Protein AF-A0A964ZP79-F1 (afdb_monomer_lite)

pLDDT: mean 91.1, std 4.76, range [65.12, 96.44]

Radius of gyration: 16.39 Å; chains: 1; bounding box: 27×34×45 Å

Structure (mmCIF, N/CA/C/O backbone):
data_AF-A0A964ZP79-F1
#
_entry.id   AF-A0A964ZP79-F1
#
loop_
_atom_site.group_PDB
_atom_site.id
_atom_site.type_symbol
_atom_site.label_atom_id
_atom_site.label_alt_id
_atom_site.label_comp_id
_atom_site.label_asym_id
_atom_s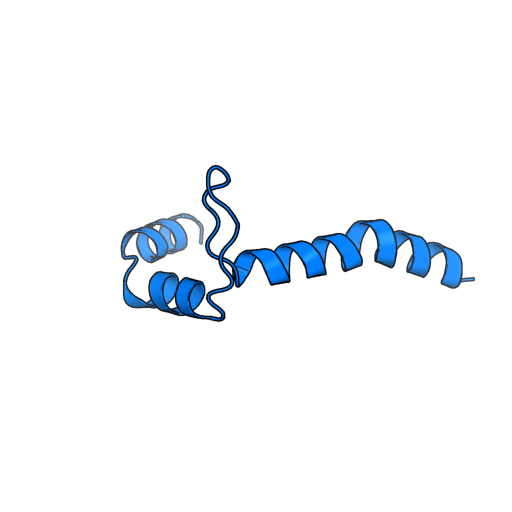ite.label_entity_id
_atom_site.label_seq_id
_atom_site.pdbx_PDB_ins_code
_atom_site.Cartn_x
_atom_site.Cartn_y
_atom_site.Cartn_z
_atom_site.occupancy
_atom_site.B_iso_or_equiv
_atom_site.auth_seq_id
_atom_site.auth_comp_id
_atom_site.auth_asym_id
_atom_site.auth_atom_id
_atom_site.pdbx_PDB_model_num
ATOM 1 N N . MET A 1 1 ? 11.781 3.772 -30.248 1.00 65.12 1 MET A N 1
ATOM 2 C CA . MET A 1 1 ? 12.743 4.422 -29.327 1.00 65.12 1 MET A CA 1
ATOM 3 C C . MET A 1 1 ? 12.316 4.369 -27.852 1.00 65.12 1 MET A C 1
ATOM 5 O O . MET A 1 1 ? 13.197 4.316 -27.015 1.00 65.12 1 MET A O 1
ATOM 9 N N . GLY A 1 2 ? 11.018 4.326 -27.499 1.00 87.88 2 GLY A N 1
ATOM 10 C CA . GLY A 1 2 ? 10.577 4.288 -26.085 1.00 87.88 2 GLY A CA 1
ATOM 11 C C . GLY A 1 2 ? 10.483 2.906 -25.412 1.00 87.88 2 GLY A C 1
ATOM 12 O O . GLY A 1 2 ? 10.407 2.829 -24.192 1.00 87.88 2 GLY A O 1
ATOM 13 N N . LEU A 1 3 ? 10.511 1.811 -26.181 1.00 92.38 3 LEU A N 1
ATOM 14 C CA . LEU A 1 3 ? 10.363 0.440 -25.663 1.00 92.38 3 LEU A CA 1
ATOM 15 C C . LEU A 1 3 ? 11.384 0.057 -24.568 1.00 92.38 3 LEU A C 1
ATOM 17 O O . LEU A 1 3 ? 10.958 -0.504 -23.561 1.00 92.38 3 LEU A O 1
ATOM 21 N N . PRO A 1 4 ? 12.690 0.383 -24.689 1.00 92.81 4 PRO A N 1
ATOM 22 C CA . PRO A 1 4 ? 13.659 0.072 -23.635 1.00 92.81 4 PRO A CA 1
ATOM 23 C C . PRO A 1 4 ? 13.368 0.801 -22.317 1.00 92.81 4 PRO A C 1
ATOM 25 O O . PRO A 1 4 ? 13.452 0.203 -21.248 1.00 92.81 4 PRO A O 1
ATOM 28 N N . ALA A 1 5 ? 12.967 2.074 -22.387 1.00 93.81 5 ALA A N 1
ATOM 29 C CA . ALA A 1 5 ? 12.612 2.857 -21.205 1.00 93.81 5 ALA A CA 1
ATOM 30 C C . ALA A 1 5 ? 11.338 2.319 -20.533 1.00 93.81 5 ALA A C 1
ATOM 32 O O . ALA A 1 5 ? 11.293 2.196 -19.310 1.00 93.81 5 ALA A O 1
ATOM 33 N N . ALA A 1 6 ? 10.335 1.934 -21.329 1.00 94.69 6 ALA A N 1
ATOM 34 C CA . ALA A 1 6 ? 9.108 1.324 -20.823 1.00 94.69 6 ALA A CA 1
ATOM 35 C C . ALA A 1 6 ? 9.384 -0.007 -20.106 1.00 94.69 6 ALA A C 1
ATOM 37 O O . ALA A 1 6 ? 8.862 -0.228 -19.019 1.00 94.69 6 ALA A O 1
ATOM 38 N N . LEU A 1 7 ? 10.255 -0.858 -20.660 1.00 96.19 7 LEU A N 1
ATOM 39 C CA . LEU A 1 7 ? 10.659 -2.121 -20.032 1.00 96.19 7 LEU A CA 1
ATOM 40 C C . LEU A 1 7 ? 11.320 -1.905 -18.668 1.00 96.19 7 LEU A C 1
ATOM 42 O O . LEU A 1 7 ? 10.932 -2.545 -17.690 1.00 96.19 7 LEU A O 1
ATOM 46 N N . ILE A 1 8 ? 12.281 -0.982 -18.588 1.00 96.06 8 ILE A N 1
ATOM 47 C CA . ILE A 1 8 ? 12.961 -0.656 -17.328 1.00 96.06 8 ILE A CA 1
ATOM 48 C C . ILE A 1 8 ? 11.948 -0.119 -16.308 1.00 96.06 8 ILE A C 1
ATOM 50 O O . ILE A 1 8 ? 11.908 -0.593 -15.174 1.00 96.06 8 ILE A O 1
ATOM 54 N N . PHE A 1 9 ? 11.078 0.808 -16.710 1.00 95.94 9 PHE A N 1
ATOM 55 C CA . PHE A 1 9 ? 10.026 1.324 -15.835 1.00 95.94 9 PHE A CA 1
ATOM 56 C C . PHE A 1 9 ? 9.090 0.212 -15.337 1.00 95.94 9 PHE A C 1
ATOM 58 O O . PHE A 1 9 ? 8.771 0.144 -14.149 1.00 95.94 9 PHE A O 1
ATOM 65 N N . SER A 1 10 ? 8.672 -0.700 -16.213 1.00 95.69 10 SER A N 1
ATOM 66 C CA . SER A 1 10 ? 7.785 -1.792 -15.825 1.00 95.69 10 SER A CA 1
ATOM 67 C C . SER A 1 10 ? 8.431 -2.729 -14.805 1.00 95.69 10 SER A C 1
ATOM 69 O O . SER A 1 10 ? 7.800 -3.063 -13.805 1.00 95.69 10 SER A O 1
ATOM 71 N N . VAL A 1 11 ? 9.688 -3.120 -15.020 1.00 96.44 11 VAL A N 1
ATOM 72 C CA . VAL A 1 11 ? 10.393 -4.069 -14.144 1.00 96.44 11 VAL A CA 1
ATOM 73 C C . VAL A 1 11 ? 10.722 -3.455 -12.788 1.00 96.44 11 VAL A C 1
ATOM 75 O O . VAL A 1 11 ? 10.470 -4.074 -11.757 1.00 96.44 11 VAL A O 1
ATOM 78 N N . PHE A 1 12 ? 11.258 -2.236 -12.777 1.00 95.81 12 PHE A N 1
ATOM 79 C CA . PHE A 1 12 ? 11.780 -1.630 -11.552 1.00 95.81 12 PHE A CA 1
ATOM 80 C C . PHE A 1 12 ? 10.770 -0.761 -10.805 1.00 95.81 12 PHE A C 1
ATOM 82 O O . PHE A 1 12 ? 10.994 -0.449 -9.640 1.00 95.81 12 PHE A O 1
ATOM 89 N N . TYR A 1 13 ? 9.666 -0.375 -11.445 1.00 95.06 13 TYR A N 1
ATOM 90 C CA . TYR A 1 13 ? 8.660 0.505 -10.852 1.00 95.06 13 TYR A CA 1
ATOM 91 C C . TYR A 1 13 ? 7.283 -0.150 -10.818 1.00 95.06 13 TYR A C 1
ATOM 93 O O . TYR A 1 13 ? 6.699 -0.318 -9.750 1.00 95.06 13 TYR A O 1
ATOM 101 N N . PHE A 1 14 ? 6.764 -0.568 -11.973 1.00 96.25 14 PHE A N 1
ATOM 102 C CA . PHE A 1 14 ? 5.376 -1.025 -12.068 1.00 96.25 14 PHE A CA 1
ATOM 103 C C . PHE A 1 14 ? 5.135 -2.374 -11.377 1.00 96.25 14 PHE A C 1
ATOM 105 O O . PHE A 1 14 ? 4.171 -2.527 -10.630 1.00 96.25 14 PHE A O 1
ATOM 112 N N . ILE A 1 15 ? 6.029 -3.344 -11.573 1.00 95.69 15 ILE A N 1
ATOM 113 C CA . ILE A 1 15 ? 5.959 -4.650 -10.908 1.00 95.69 15 ILE A CA 1
ATOM 114 C C . ILE A 1 15 ? 6.044 -4.519 -9.377 1.00 95.69 15 ILE A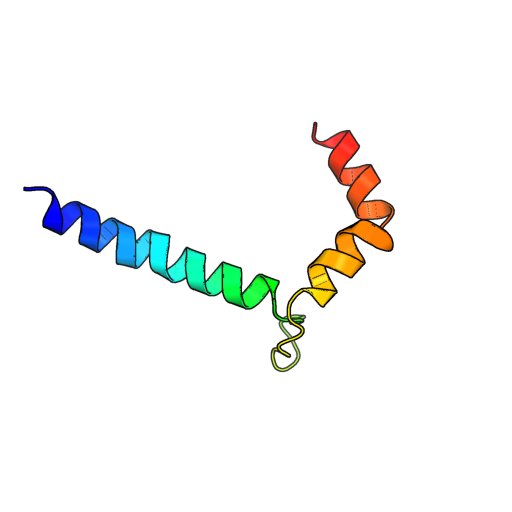 C 1
ATOM 116 O O . ILE A 1 15 ? 5.138 -5.021 -8.703 1.00 95.69 15 ILE A O 1
ATOM 120 N N . PRO A 1 16 ? 7.052 -3.843 -8.784 1.00 95.06 16 PRO A N 1
ATOM 121 C CA . PRO A 1 16 ? 7.090 -3.675 -7.333 1.00 95.06 16 PRO A CA 1
ATOM 122 C C . PRO A 1 16 ? 5.920 -2.834 -6.812 1.00 95.06 16 PRO A C 1
ATOM 124 O O . PRO A 1 16 ? 5.429 -3.097 -5.714 1.00 95.06 16 PRO A O 1
ATOM 127 N N . PHE A 1 17 ? 5.411 -1.874 -7.589 1.00 96.12 17 PHE A N 1
ATOM 128 C CA . PHE A 1 17 ? 4.182 -1.156 -7.253 1.00 96.12 17 PHE A CA 1
ATOM 129 C C . PHE A 1 17 ? 2.977 -2.103 -7.123 1.00 96.12 17 PHE A C 1
ATOM 131 O O . PHE A 1 17 ? 2.295 -2.080 -6.099 1.00 96.12 17 PHE A O 1
ATOM 138 N N . LEU A 1 18 ? 2.746 -2.985 -8.102 1.00 95.94 18 LEU A N 1
ATOM 139 C CA . LEU A 1 18 ? 1.660 -3.971 -8.039 1.00 95.94 18 LEU A CA 1
ATOM 140 C C . LEU A 1 18 ? 1.836 -4.957 -6.879 1.00 95.94 18 LEU A C 1
ATOM 142 O O . LEU A 1 18 ? 0.857 -5.317 -6.223 1.00 95.94 18 LEU A O 1
ATOM 146 N N . ALA A 1 19 ? 3.071 -5.371 -6.590 1.00 92.75 19 ALA A N 1
ATOM 147 C CA . ALA A 1 19 ? 3.357 -6.214 -5.434 1.00 92.75 19 ALA A CA 1
ATOM 148 C C . ALA A 1 19 ? 2.974 -5.507 -4.122 1.00 92.75 19 ALA A C 1
ATOM 150 O O . ALA A 1 19 ? 2.277 -6.092 -3.295 1.00 92.75 19 ALA A O 1
ATOM 151 N N . ASN A 1 20 ? 3.349 -4.235 -3.961 1.00 93.06 20 ASN A N 1
ATOM 152 C CA . ASN A 1 20 ? 2.959 -3.427 -2.803 1.00 93.06 20 ASN A CA 1
ATOM 153 C C . ASN A 1 20 ? 1.442 -3.232 -2.712 1.00 93.06 20 ASN A C 1
ATOM 155 O O . ASN A 1 20 ? 0.881 -3.314 -1.621 1.00 93.06 20 ASN A O 1
ATOM 159 N N . LEU A 1 21 ? 0.762 -3.044 -3.845 1.00 93.62 21 LEU A N 1
ATOM 160 C CA . LEU A 1 21 ? -0.696 -2.963 -3.883 1.00 93.62 21 LEU A CA 1
ATOM 161 C C . LEU A 1 21 ? -1.351 -4.272 -3.420 1.00 93.62 21 LEU A C 1
ATOM 163 O O . LEU A 1 21 ? -2.330 -4.253 -2.683 1.00 93.62 21 LEU A O 1
ATOM 167 N N . ARG A 1 22 ? -0.795 -5.428 -3.795 1.00 91.19 22 ARG A N 1
ATOM 168 C CA . ARG A 1 22 ? -1.258 -6.722 -3.272 1.00 91.19 22 ARG A CA 1
ATOM 169 C C . ARG A 1 22 ? -0.992 -6.848 -1.770 1.00 91.19 22 ARG A C 1
ATOM 171 O O . ARG A 1 22 ? -1.844 -7.359 -1.043 1.00 91.19 22 ARG A O 1
ATOM 178 N N . TYR A 1 23 ? 0.162 -6.383 -1.298 1.00 90.62 23 TYR A N 1
ATOM 179 C CA . TYR A 1 23 ? 0.489 -6.407 0.126 1.00 90.62 23 TYR A CA 1
ATOM 180 C C . TYR A 1 23 ? -0.405 -5.489 0.961 1.00 90.62 23 TYR A C 1
ATOM 182 O O . TYR A 1 23 ? -0.748 -5.871 2.071 1.00 90.62 23 TYR A O 1
ATOM 190 N N . SER A 1 24 ? -0.859 -4.342 0.449 1.00 91.19 24 SER A N 1
ATOM 191 C CA . SER A 1 24 ? -1.776 -3.470 1.203 1.00 91.19 24 SER A CA 1
ATOM 192 C C . SER A 1 24 ? -3.146 -4.122 1.458 1.00 91.19 24 SER A C 1
ATOM 194 O O . SER A 1 24 ? -3.769 -3.892 2.496 1.00 91.19 24 SER A O 1
ATOM 196 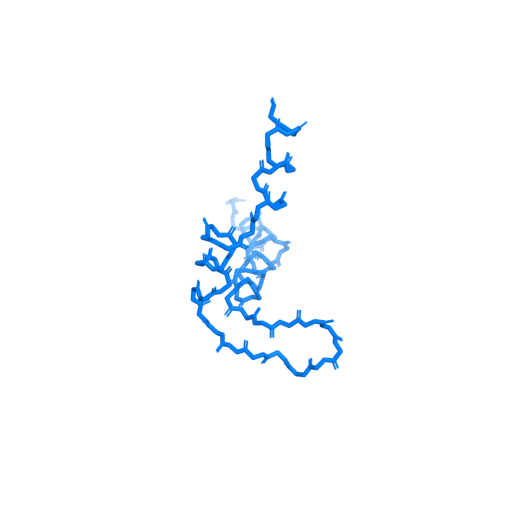N N . LEU A 1 25 ? -3.575 -5.012 0.556 1.00 92.94 25 LEU A N 1
ATOM 197 C CA . LEU A 1 25 ? -4.778 -5.848 0.690 1.00 92.94 25 LEU A CA 1
ATOM 198 C C . LEU A 1 25 ? -4.571 -7.093 1.571 1.00 92.94 25 LEU A C 1
ATOM 200 O O . LEU A 1 25 ? -5.477 -7.911 1.749 1.00 92.94 25 LEU A O 1
ATOM 204 N N . THR A 1 26 ? -3.363 -7.275 2.091 1.00 92.31 26 THR A N 1
ATOM 205 C CA . THR A 1 26 ? -2.954 -8.446 2.858 1.00 92.31 26 THR A CA 1
ATOM 206 C C . THR A 1 26 ? -2.641 -8.010 4.285 1.00 92.31 26 THR A C 1
ATOM 208 O O . THR A 1 26 ? -1.975 -7.003 4.512 1.00 92.31 26 THR A O 1
ATOM 211 N N . LYS A 1 27 ? -3.126 -8.747 5.282 1.00 90.38 27 LYS A N 1
ATOM 212 C CA . LYS A 1 27 ? -2.693 -8.573 6.665 1.00 90.38 27 LYS A CA 1
ATOM 213 C C . LYS A 1 27 ? -1.408 -9.367 6.839 1.00 90.38 27 LYS A C 1
ATOM 215 O O . LYS A 1 27 ? -1.413 -10.593 6.761 1.00 90.38 27 LYS A O 1
ATOM 220 N N . TRP A 1 28 ? -0.308 -8.655 7.034 1.00 88.00 28 TRP A N 1
ATOM 221 C CA . TRP A 1 28 ? 0.994 -9.275 7.204 1.00 88.00 28 TRP A CA 1
ATOM 222 C C . TRP A 1 28 ? 1.846 -8.463 8.171 1.00 88.00 28 TRP A C 1
ATOM 224 O O . TRP A 1 28 ? 2.138 -7.295 7.922 1.00 88.00 28 TRP A O 1
ATOM 234 N N . ASP A 1 29 ? 2.245 -9.087 9.274 1.00 84.50 29 ASP A N 1
ATOM 235 C CA . ASP A 1 29 ? 3.092 -8.492 10.314 1.00 84.50 29 ASP A CA 1
ATOM 236 C C . ASP A 1 29 ? 4.585 -8.833 10.128 1.00 84.50 29 ASP A C 1
ATOM 238 O O . ASP A 1 29 ? 5.400 -8.565 11.007 1.00 84.50 29 ASP A O 1
ATOM 242 N N . ARG A 1 30 ? 4.952 -9.400 8.966 1.00 81.50 30 ARG A N 1
ATOM 243 C CA . ARG A 1 30 ? 6.291 -9.915 8.608 1.00 81.50 30 ARG A CA 1
ATOM 244 C C . ARG A 1 30 ? 6.777 -11.110 9.433 1.00 81.50 30 ARG A C 1
ATOM 246 O O . ARG A 1 30 ? 7.855 -11.619 9.133 1.00 81.50 30 ARG A O 1
ATOM 253 N N . ILE A 1 31 ? 6.011 -11.563 10.421 1.00 86.69 31 ILE A N 1
ATOM 254 C CA . ILE A 1 31 ? 6.347 -12.707 11.276 1.00 86.69 31 ILE A CA 1
ATOM 255 C C . ILE A 1 31 ? 5.478 -13.906 10.893 1.00 86.69 31 ILE A C 1
ATOM 257 O O . ILE A 1 31 ? 5.986 -15.020 10.771 1.00 86.69 31 ILE A O 1
ATOM 261 N N . THR A 1 32 ? 4.185 -13.684 10.667 1.00 86.38 32 THR A N 1
ATOM 262 C CA . THR A 1 32 ? 3.235 -14.718 10.256 1.00 86.38 32 THR A CA 1
ATOM 263 C C . THR A 1 32 ? 3.147 -14.838 8.742 1.00 86.38 32 THR A C 1
ATOM 265 O O . THR A 1 32 ? 3.632 -13.990 7.988 1.00 86.38 32 THR A O 1
ATOM 268 N N . GLU A 1 33 ? 2.485 -15.894 8.272 1.00 86.56 33 GLU A N 1
ATOM 269 C CA . GLU A 1 33 ? 2.126 -15.992 6.863 1.00 86.56 33 GLU A CA 1
ATOM 270 C C . GLU A 1 33 ? 1.172 -14.846 6.465 1.00 86.56 33 GLU A C 1
ATOM 272 O O . GLU A 1 33 ? 0.302 -14.458 7.252 1.00 86.56 33 GLU A O 1
ATOM 277 N N . PRO A 1 34 ? 1.346 -14.267 5.265 1.00 87.12 34 PRO A N 1
ATOM 278 C CA . PRO A 1 34 ? 0.485 -13.205 4.760 1.00 87.12 34 PRO A CA 1
ATOM 279 C C . PRO A 1 34 ? -0.949 -13.703 4.511 1.00 87.12 34 PRO A C 1
ATOM 281 O O . PRO A 1 34 ? -1.169 -14.568 3.664 1.00 87.12 34 PRO A O 1
ATOM 284 N N . GLU A 1 35 ? -1.939 -13.102 5.178 1.00 90.00 35 GLU A N 1
ATOM 285 C CA . GLU A 1 35 ? -3.364 -13.413 4.988 1.00 90.00 35 GLU A CA 1
ATOM 286 C C . GLU A 1 35 ? -4.014 -12.387 4.049 1.00 90.00 35 GLU A C 1
ATOM 288 O O . GLU A 1 35 ? -3.992 -11.184 4.317 1.00 90.00 35 GLU A O 1
ATOM 293 N N . PHE A 1 36 ? -4.629 -12.824 2.948 1.00 92.62 36 PHE A N 1
ATOM 294 C CA . PHE A 1 36 ? -5.366 -11.907 2.075 1.00 92.62 36 PHE A CA 1
ATOM 295 C C . PHE A 1 36 ? -6.692 -11.504 2.731 1.00 92.62 36 PH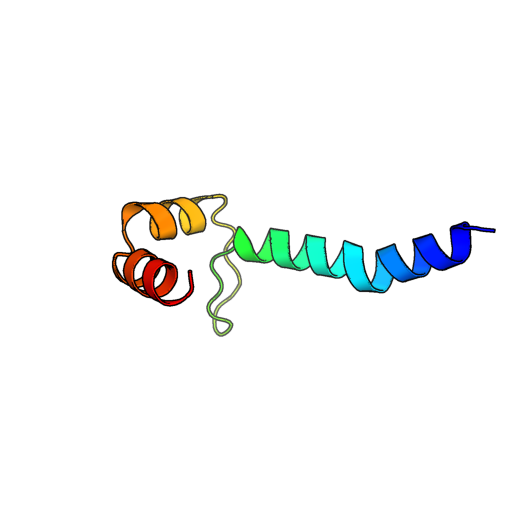E A C 1
ATOM 297 O O . PHE A 1 36 ? -7.592 -12.326 2.882 1.00 92.62 36 PHE A O 1
ATOM 304 N N . VAL A 1 37 ? -6.826 -10.227 3.094 1.00 92.69 37 VAL A N 1
ATOM 305 C CA . VAL A 1 37 ? -8.001 -9.696 3.811 1.00 92.69 37 VAL A CA 1
ATOM 306 C C . VAL A 1 37 ? -8.800 -8.682 2.983 1.00 92.69 37 VAL A C 1
ATOM 308 O O . VAL A 1 37 ? -9.748 -8.073 3.485 1.00 92.69 37 VAL A O 1
ATOM 311 N N . GLY A 1 38 ? -8.426 -8.482 1.716 1.00 91.81 38 GLY A N 1
ATOM 312 C CA . GLY A 1 38 ? -9.060 -7.528 0.812 1.00 91.81 38 GLY A CA 1
ATOM 313 C C . GLY A 1 38 ? -8.982 -6.095 1.343 1.00 91.81 38 GLY A C 1
ATOM 314 O O . GLY A 1 38 ? -7.938 -5.634 1.795 1.00 91.81 38 GLY A O 1
ATOM 315 N N . LEU A 1 39 ? -10.108 -5.378 1.315 1.00 92.19 39 LEU A N 1
ATOM 316 C CA . LEU A 1 39 ? -10.183 -3.977 1.752 1.00 92.19 39 LEU A CA 1
ATOM 317 C C . LEU A 1 39 ? -10.330 -3.799 3.269 1.00 92.19 39 LEU A C 1
ATOM 319 O O . LEU A 1 39 ? -10.398 -2.667 3.744 1.00 92.19 39 LEU A O 1
ATOM 323 N N . ARG A 1 40 ? -10.357 -4.887 4.049 1.00 91.38 40 ARG A N 1
ATOM 324 C CA . ARG A 1 40 ? -10.564 -4.822 5.504 1.00 91.38 40 ARG A CA 1
ATOM 325 C C . ARG A 1 40 ? -9.521 -3.951 6.211 1.00 91.38 40 ARG A C 1
ATOM 327 O O . ARG A 1 40 ? -9.874 -3.219 7.127 1.00 91.38 40 ARG A O 1
ATOM 334 N N . ASN A 1 41 ? -8.268 -3.981 5.753 1.00 89.94 41 ASN A N 1
ATOM 335 C CA . ASN A 1 41 ? -7.205 -3.121 6.283 1.00 89.94 41 ASN A CA 1
ATOM 336 C C . ASN A 1 41 ? -7.517 -1.631 6.085 1.00 89.94 41 ASN A C 1
ATOM 338 O O . ASN A 1 41 ? -7.369 -0.846 7.014 1.00 89.94 41 ASN A O 1
ATOM 342 N N . PHE A 1 42 ? -7.991 -1.256 4.895 1.00 90.06 42 PHE A N 1
ATOM 343 C CA . PHE A 1 42 ? -8.339 0.126 4.568 1.00 90.06 42 PHE A CA 1
ATOM 344 C C . PHE A 1 42 ? -9.556 0.610 5.349 1.00 90.06 42 PHE A C 1
ATOM 346 O O . PHE A 1 42 ? -9.539 1.720 5.866 1.00 90.06 42 PHE A O 1
ATOM 353 N N . VAL A 1 43 ? -10.591 -0.227 5.474 1.00 91.56 43 VAL A N 1
ATOM 354 C CA . VAL A 1 43 ? -11.763 0.104 6.296 1.00 91.56 43 VAL A CA 1
ATOM 355 C C . VAL A 1 43 ? -11.329 0.339 7.738 1.00 91.56 43 VAL A C 1
ATOM 357 O O . VAL A 1 43 ? -11.625 1.392 8.283 1.00 91.56 43 VAL A O 1
ATOM 360 N N . ASN A 1 44 ? -10.548 -0.571 8.326 1.00 90.56 44 ASN A N 1
ATOM 361 C CA . ASN A 1 44 ? -10.074 -0.413 9.700 1.00 90.56 44 ASN A CA 1
ATOM 362 C C . ASN A 1 44 ? -9.248 0.863 9.904 1.00 90.56 44 ASN A C 1
ATOM 364 O O . ASN A 1 44 ? -9.474 1.559 10.889 1.00 90.56 44 ASN A O 1
ATOM 368 N N . LEU A 1 45 ? -8.349 1.185 8.970 1.00 89.94 45 LEU A N 1
ATOM 369 C CA . LEU A 1 45 ? -7.544 2.408 9.010 1.00 89.94 45 LEU A CA 1
ATOM 370 C C . LEU A 1 45 ? -8.409 3.680 8.964 1.00 89.94 45 LEU A C 1
ATOM 372 O O . LEU A 1 45 ? -8.104 4.658 9.632 1.00 89.94 45 LEU A O 1
ATOM 376 N N . LEU A 1 46 ? -9.489 3.672 8.177 1.00 91.12 46 LEU A N 1
ATOM 377 C CA . LEU A 1 46 ? -10.365 4.834 8.004 1.00 91.12 46 LEU A CA 1
ATOM 378 C C . LEU A 1 46 ? -11.479 4.929 9.055 1.00 91.12 46 LEU A C 1
ATOM 380 O O . LEU A 1 46 ? -12.049 5.995 9.232 1.00 91.12 46 LEU A O 1
ATOM 384 N N . THR A 1 47 ? -11.855 3.844 9.729 1.00 89.38 47 THR A N 1
ATOM 385 C CA . THR A 1 47 ? -12.999 3.876 10.661 1.00 89.38 47 THR A CA 1
ATOM 386 C C . THR A 1 47 ? -12.618 3.681 12.117 1.00 89.38 47 THR A C 1
ATOM 388 O O . THR A 1 47 ? -13.377 4.097 12.982 1.00 89.38 47 THR A O 1
ATOM 391 N N . ASN A 1 48 ? -11.496 3.016 12.401 1.00 85.00 48 ASN A N 1
ATOM 392 C CA . ASN A 1 48 ? -11.147 2.579 13.756 1.00 85.00 48 ASN A CA 1
ATOM 393 C C . ASN A 1 48 ? -9.766 3.066 14.225 1.00 85.00 48 ASN A C 1
ATOM 395 O O . ASN A 1 48 ? -9.349 2.699 15.321 1.00 85.00 48 ASN A O 1
ATOM 399 N N . ASP A 1 49 ? -9.044 3.846 13.417 1.00 87.81 49 ASP A N 1
ATOM 400 C CA . ASP A 1 49 ? -7.693 4.305 13.744 1.00 87.81 49 ASP A CA 1
ATOM 401 C C . ASP A 1 49 ? -7.657 5.824 13.994 1.00 87.81 49 ASP A C 1
ATOM 403 O O . ASP A 1 49 ? -7.422 6.637 13.100 1.00 87.81 49 ASP A O 1
ATOM 407 N N . ASP A 1 50 ? -7.883 6.223 15.247 1.00 88.94 50 ASP A N 1
ATOM 408 C CA . ASP A 1 50 ? -7.788 7.630 15.669 1.00 88.94 50 ASP A CA 1
ATOM 409 C C . ASP A 1 50 ? -6.355 8.181 15.540 1.00 88.94 50 ASP A C 1
ATOM 411 O O . ASP A 1 50 ? -6.144 9.383 15.327 1.00 88.94 50 ASP A O 1
ATOM 415 N N . LEU A 1 51 ? -5.346 7.308 15.657 1.00 92.06 51 LEU A N 1
ATOM 416 C CA . LEU A 1 51 ? -3.945 7.692 15.511 1.00 92.06 51 LEU A CA 1
ATOM 417 C C . LEU A 1 51 ? -3.639 8.052 14.057 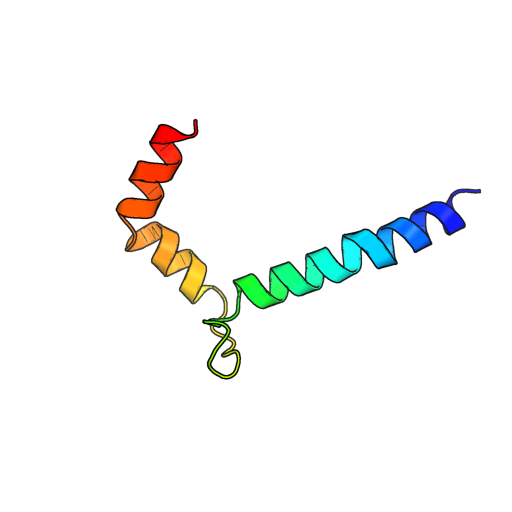1.00 92.06 51 LEU A C 1
ATOM 419 O O . LEU A 1 51 ? -2.924 9.029 13.823 1.00 92.06 51 LEU A O 1
ATOM 423 N N . PHE A 1 52 ? -4.208 7.322 13.098 1.00 91.00 52 PHE A N 1
ATOM 424 C CA . PHE A 1 52 ? -4.089 7.629 11.675 1.00 91.00 52 PHE A CA 1
ATOM 425 C C . PHE A 1 52 ? -4.507 9.074 11.376 1.00 91.00 52 PHE A C 1
ATOM 427 O O . PHE A 1 52 ? -3.729 9.823 10.784 1.00 91.00 52 PHE A O 1
ATOM 434 N N . TYR A 1 53 ? -5.672 9.512 11.862 1.00 91.19 53 TYR A N 1
ATOM 435 C CA . TYR A 1 53 ? -6.146 10.886 11.659 1.00 91.19 53 TYR A CA 1
ATOM 436 C C . TYR A 1 53 ? -5.274 11.934 12.346 1.00 91.19 53 TYR A C 1
ATOM 438 O O . TYR A 1 53 ? -4.990 12.986 11.767 1.00 91.19 53 TYR A O 1
ATOM 446 N N . LYS A 1 54 ? -4.802 11.640 13.561 1.00 92.00 54 LYS A N 1
ATOM 447 C CA . LYS A 1 54 ? -3.899 12.533 14.292 1.00 92.00 54 LYS A CA 1
ATOM 448 C C . LYS A 1 54 ? -2.571 12.722 13.556 1.00 92.00 54 LYS A C 1
ATOM 450 O O . LYS A 1 54 ? -2.080 13.842 13.449 1.00 92.00 54 LYS A O 1
ATOM 455 N N . VAL A 1 55 ? -1.985 11.640 13.048 1.00 93.56 55 VAL A N 1
ATOM 456 C CA . VAL A 1 55 ? -0.727 11.692 12.290 1.00 93.56 55 VAL A CA 1
ATOM 457 C C . VAL A 1 55 ? -0.938 12.374 10.942 1.00 93.56 55 VAL A C 1
ATOM 459 O O . VAL A 1 55 ? -0.102 13.186 10.553 1.00 93.56 55 VAL A O 1
ATOM 462 N N . LEU A 1 56 ? -2.051 12.102 10.258 1.00 92.31 56 LEU A N 1
ATOM 463 C CA . LEU A 1 56 ? -2.387 12.749 8.991 1.00 92.31 56 LEU A CA 1
ATOM 464 C C . LEU A 1 56 ? -2.478 14.272 9.147 1.00 92.31 56 LEU A C 1
ATOM 466 O O . LEU A 1 56 ? -1.850 14.991 8.379 1.00 92.31 56 LEU A O 1
ATOM 470 N N . GLY A 1 57 ? -3.178 14.759 10.176 1.00 93.81 57 GLY A N 1
ATOM 471 C CA . GLY A 1 57 ? -3.293 16.195 10.451 1.00 93.81 57 GLY A CA 1
ATOM 472 C C . GLY A 1 57 ? -1.974 16.875 10.834 1.00 93.81 57 GLY A C 1
ATOM 473 O O . GLY A 1 57 ? -1.820 18.062 10.589 1.00 93.81 57 GLY A O 1
ATOM 474 N N . ASN A 1 58 ? -1.012 16.137 11.396 1.00 94.12 58 ASN A N 1
ATOM 475 C CA . ASN A 1 58 ? 0.309 16.677 11.736 1.00 94.12 58 ASN A CA 1
ATOM 476 C C . ASN A 1 58 ? 1.268 16.769 10.533 1.00 94.12 58 ASN A C 1
ATOM 478 O O . ASN A 1 58 ? 2.283 17.453 10.632 1.00 94.12 58 ASN A O 1
ATOM 482 N N . ASN A 1 59 ? 1.009 16.022 9.452 1.00 90.69 59 ASN A N 1
ATOM 483 C CA . ASN A 1 59 ? 1.883 15.943 8.271 1.00 90.69 59 ASN A CA 1
ATOM 484 C C . ASN A 1 59 ? 1.342 16.711 7.050 1.00 90.69 59 ASN A C 1
ATOM 486 O O . ASN A 1 59 ? 1.979 16.682 5.996 1.00 90.69 59 ASN A O 1
ATOM 490 N N . LEU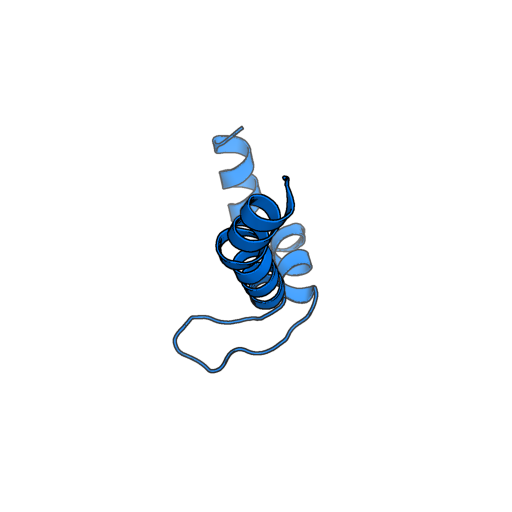 A 1 60 ? 0.177 17.350 7.178 1.00 84.56 60 LEU A N 1
ATOM 491 C CA . LEU A 1 60 ? -0.409 18.266 6.194 1.00 84.56 60 LEU A CA 1
ATOM 492 C C . LEU A 1 60 ? -0.068 19.714 6.558 1.00 84.56 60 LEU A C 1
ATOM 494 O O . LEU A 1 60 ? 0.185 20.492 5.612 1.00 84.56 60 LEU A O 1
#

Sequence (60 aa):
MGLPAALIFSVFYFIPFLANLRYSLTKWDRITEPEFVGLRNFVNLLTNDDLFYKVLGNNL

Foldseek 3Di:
DCVVVVVCCCVVPVVVVVVVVQQQQWDDPPPDDTHRNGCPSVCCLVPPDPVSVVVVVVVD

Secondary structure (DSSP, 8-state):
--HHHHHHHIIIIIHHHHHHHHHHTEE--SSSPPEE-TTHHHHHHHHS-HHHHHHHHHH-